Protein AF-A0AAN8J1P3-F1 (afdb_monomer)

Secondary structure (DSSP, 8-state):
-B-TTS-BT----B-TTS-BT--S-GGGGS-EEEEEEEEEPPP--SHHHHHHHHTTT------EEEEEEEEEETTT--B--GGGGTTSPPPPPPEEEPPP--PPP-

Radius of gyration: 19.47 Å; Cα contacts (8 Å, |Δi|>4): 161; chains: 1; bounding box: 53×20×51 Å

pLDDT: mean 82.68, std 10.32, range [50.16, 93.0]

Solvent-accessible surface area (backbone atoms only — not comparable to full-atom values): 6577 Å² total; per-residue (Å²): 103,67,14,62,82,76,37,78,71,43,86,43,43,61,29,81,52,41,36,65,66,45,88,53,78,61,45,84,80,46,54,52,36,78,41,74,72,83,47,59,46,80,59,66,90,46,63,71,50,46,54,56,57,47,76,73,70,56,88,62,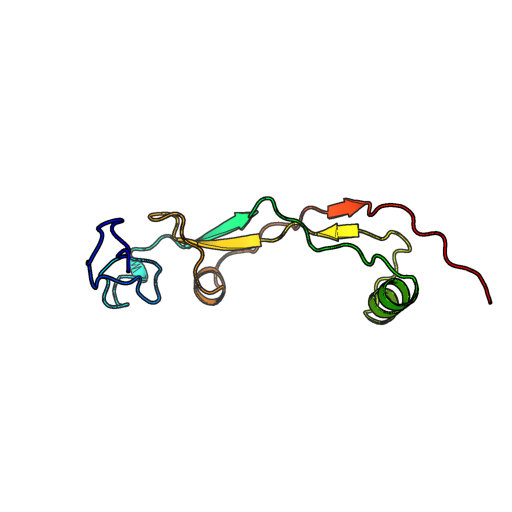92,70,57,61,22,40,45,39,71,42,21,22,22,65,84,69,67,33,76,34,61,55,78,71,28,63,93,48,85,78,72,86,71,53,70,44,80,42,82,89,78,90,63,84,85,128

Structure (mmCIF, N/CA/C/O backbone):
data_AF-A0AAN8J1P3-F1
#
_entry.id   AF-A0AAN8J1P3-F1
#
loop_
_atom_site.group_PDB
_atom_site.id
_atom_site.type_symbol
_atom_site.label_atom_id
_atom_site.label_alt_id
_atom_site.label_comp_id
_atom_site.label_asym_id
_atom_site.label_entity_id
_atom_site.label_seq_id
_atom_site.pdbx_PDB_ins_code
_atom_site.Cartn_x
_atom_site.Cartn_y
_atom_site.Cartn_z
_atom_site.occupancy
_atom_site.B_iso_or_equiv
_atom_site.auth_seq_id
_atom_site.auth_comp_i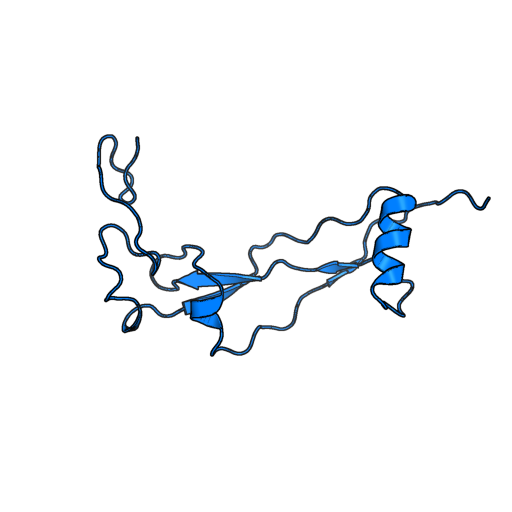d
_atom_site.auth_asym_id
_atom_site.auth_atom_id
_atom_site.pdbx_PDB_model_num
ATOM 1 N N . THR A 1 1 ? 1.161 -3.837 27.337 1.00 73.00 1 THR A N 1
ATOM 2 C CA . THR A 1 1 ? 0.793 -3.753 25.907 1.00 73.00 1 THR A CA 1
ATOM 3 C C . THR A 1 1 ? -0.138 -2.574 25.717 1.00 73.00 1 THR A C 1
ATOM 5 O O . THR A 1 1 ? -0.876 -2.261 26.645 1.00 73.00 1 THR A O 1
ATOM 8 N N . VAL A 1 2 ? -0.068 -1.893 24.576 1.00 87.25 2 VAL A N 1
ATOM 9 C CA . VAL A 1 2 ? -1.029 -0.842 24.197 1.00 87.25 2 VAL A CA 1
ATOM 10 C C . VAL A 1 2 ? -2.122 -1.503 23.360 1.00 87.25 2 VAL A C 1
ATOM 12 O O . VAL A 1 2 ? -1.796 -2.321 22.496 1.00 87.25 2 VAL A O 1
ATOM 15 N N . GLY A 1 3 ? -3.390 -1.231 23.671 1.00 88.44 3 GLY A N 1
ATOM 16 C CA . GLY A 1 3 ? -4.521 -1.728 22.889 1.00 88.44 3 GLY A CA 1
ATOM 17 C C . GLY A 1 3 ? -4.638 -1.020 21.542 1.00 88.44 3 GLY A C 1
ATOM 18 O O . GLY A 1 3 ? -3.985 -0.010 21.289 1.00 88.44 3 GLY A O 1
ATOM 19 N N . CYS A 1 4 ? -5.473 -1.549 20.650 1.00 89.56 4 CYS A N 1
ATOM 20 C CA . CYS A 1 4 ? -5.720 -0.929 19.343 1.00 89.56 4 CYS A CA 1
ATOM 21 C C . CYS A 1 4 ? -6.389 0.460 19.405 1.00 89.56 4 CYS A C 1
ATOM 23 O O . CYS A 1 4 ? -6.467 1.141 18.383 1.00 89.56 4 CYS A O 1
ATOM 25 N N . ASP A 1 5 ? -6.869 0.836 20.587 1.00 88.88 5 ASP A N 1
ATOM 26 C CA . ASP A 1 5 ? -7.485 2.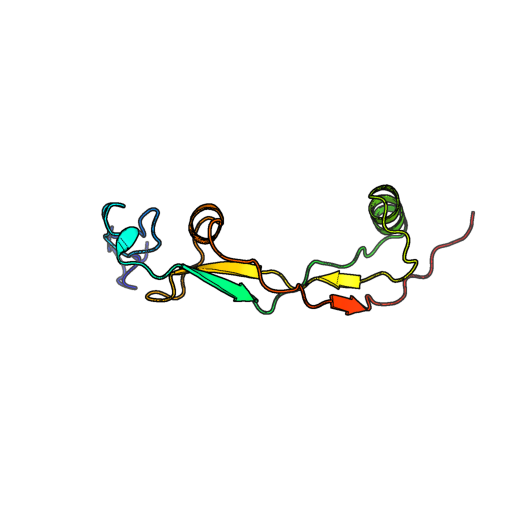099 20.987 1.00 88.88 5 ASP A CA 1
ATOM 27 C C . ASP A 1 5 ? -6.484 3.086 21.617 1.00 88.88 5 ASP A C 1
ATOM 29 O O . ASP A 1 5 ? -6.889 4.073 22.222 1.00 88.88 5 ASP A O 1
ATOM 33 N N . ASP A 1 6 ? -5.181 2.805 21.512 1.00 89.00 6 ASP A N 1
ATOM 34 C CA . ASP A 1 6 ? -4.075 3.596 22.071 1.00 89.00 6 ASP A CA 1
ATOM 35 C C . ASP A 1 6 ? -4.072 3.695 23.614 1.00 89.00 6 ASP A C 1
ATOM 37 O O . ASP A 1 6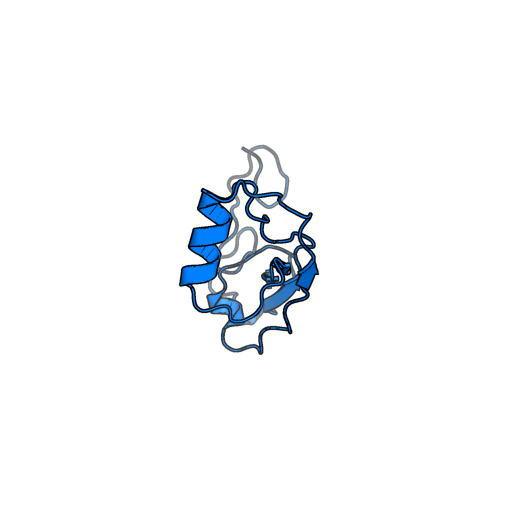 ? -3.300 4.449 24.210 1.00 89.00 6 ASP A O 1
ATOM 41 N N . VAL A 1 7 ? -4.869 2.860 24.292 1.00 93.00 7 VAL A N 1
ATOM 42 C CA . VAL A 1 7 ? -4.932 2.783 25.757 1.00 93.00 7 VAL A CA 1
ATOM 43 C C . VAL A 1 7 ? -3.933 1.754 26.293 1.00 93.00 7 VAL A C 1
ATOM 45 O O . VAL A 1 7 ? -3.920 0.578 25.910 1.00 93.00 7 VAL A O 1
ATOM 48 N N . ILE A 1 8 ? -3.088 2.180 27.234 1.00 92.50 8 ILE A N 1
ATOM 49 C CA . ILE A 1 8 ? -2.125 1.304 27.915 1.00 92.50 8 ILE A CA 1
ATOM 50 C C . ILE A 1 8 ? -2.881 0.313 28.811 1.00 92.50 8 ILE A C 1
ATOM 52 O O . ILE A 1 8 ? -3.679 0.710 29.652 1.00 92.50 8 ILE A O 1
ATOM 56 N N . GLY A 1 9 ? -2.603 -0.985 28.656 1.00 90.81 9 GLY A N 1
ATOM 57 C CA . GLY A 1 9 ? -3.248 -2.051 29.436 1.00 90.81 9 GLY A CA 1
ATOM 58 C C . GLY A 1 9 ? -4.560 -2.568 28.839 1.00 90.81 9 GLY A C 1
ATOM 59 O O . GLY A 1 9 ? -5.105 -3.546 29.345 1.00 90.81 9 GLY A O 1
ATOM 60 N N . SER A 1 10 ? -5.032 -1.974 27.740 1.00 91.00 10 SER A N 1
ATOM 61 C CA . SER A 1 10 ? -6.186 -2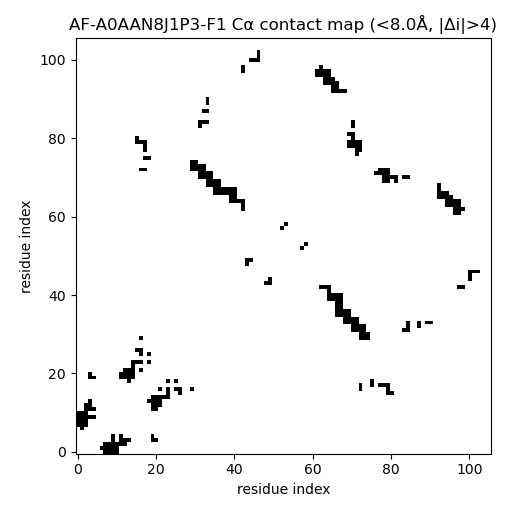.472 26.992 1.00 91.00 10 SER A CA 1
ATOM 62 C C . SER A 1 10 ? -5.869 -3.809 26.306 1.00 91.00 10 SER A C 1
ATOM 64 O O . SER A 1 10 ? -4.770 -4.033 25.784 1.00 91.00 10 SER A O 1
ATOM 66 N N . SER A 1 11 ? -6.844 -4.721 26.329 1.00 90.44 11 SER A N 1
ATOM 67 C CA . SER A 1 11 ? -6.794 -6.021 25.647 1.00 90.44 11 SER A CA 1
ATOM 68 C C . SER A 1 11 ? -7.402 -5.978 24.243 1.00 90.44 11 SER A C 1
ATOM 70 O O . SER A 1 11 ? -7.414 -7.004 23.556 1.00 90.44 11 SER A O 1
ATOM 72 N N . LEU A 1 12 ? -7.892 -4.812 23.804 1.00 90.62 12 LEU A N 1
ATOM 73 C CA . LEU A 1 12 ? -8.510 -4.649 22.496 1.00 90.62 12 LEU A CA 1
ATOM 74 C C . LEU A 1 12 ? -7.483 -4.859 21.380 1.00 90.62 12 LEU A C 1
ATOM 76 O O . LEU A 1 12 ? -6.364 -4.339 21.412 1.00 90.62 12 LEU A O 1
ATOM 80 N N . ARG A 1 13 ? -7.889 -5.626 20.365 1.00 88.94 13 ARG A N 1
ATOM 81 C CA . ARG A 1 13 ? -7.098 -5.920 19.166 1.00 88.94 13 ARG A CA 1
ATOM 82 C C . ARG A 1 13 ? -7.892 -5.594 17.909 1.00 88.94 13 ARG A C 1
ATOM 84 O O . ARG A 1 13 ? -9.121 -5.546 17.938 1.00 88.94 13 ARG A O 1
ATOM 91 N N . PHE A 1 14 ? -7.172 -5.372 16.816 1.00 87.50 14 PHE A N 1
ATOM 92 C CA . PHE A 1 14 ? -7.782 -5.289 15.496 1.00 87.50 14 PHE A CA 1
ATOM 93 C C . PHE A 1 14 ? -8.286 -6.663 15.061 1.00 87.50 14 PHE A C 1
ATOM 95 O O . PHE A 1 14 ? -7.610 -7.672 15.277 1.00 87.50 14 PHE A O 1
ATOM 102 N N . ASP A 1 15 ? -9.458 -6.685 14.440 1.00 88.06 15 ASP A N 1
ATOM 103 C CA . ASP A 1 15 ? -9.998 -7.870 13.788 1.00 88.06 15 ASP A CA 1
ATOM 104 C C . ASP A 1 15 ? -9.464 -8.041 12.354 1.00 88.06 15 ASP A C 1
ATOM 106 O O . ASP A 1 15 ? -8.624 -7.277 11.869 1.00 88.06 15 ASP A O 1
ATOM 110 N N . VAL A 1 16 ? -9.975 -9.056 11.650 1.00 85.75 16 VAL A N 1
ATOM 111 C CA . VAL A 1 16 ? -9.586 -9.373 10.264 1.00 85.75 16 VAL A CA 1
ATOM 112 C C . VAL A 1 16 ? -9.941 -8.276 9.252 1.00 85.75 16 VAL A C 1
ATOM 114 O O . VAL A 1 16 ? -9.385 -8.273 8.155 1.00 85.75 16 VAL A O 1
ATOM 117 N N . CYS A 1 17 ? -10.842 -7.360 9.613 1.00 85.88 17 CYS A N 1
ATOM 118 C CA . CYS A 1 17 ? -11.292 -6.232 8.800 1.00 85.88 17 CYS A CA 1
ATOM 119 C C . CYS A 1 17 ? -10.491 -4.951 9.107 1.00 85.88 17 CYS A C 1
ATOM 121 O O . CYS A 1 17 ? -10.700 -3.917 8.468 1.00 85.88 17 CYS A O 1
ATOM 123 N N . GLY A 1 18 ? -9.580 -4.987 10.088 1.00 85.69 18 GLY A N 1
ATOM 124 C CA . GLY A 1 18 ? -8.823 -3.821 10.539 1.00 85.69 18 GLY A CA 1
ATOM 125 C C . GLY A 1 18 ? -9.623 -2.879 11.444 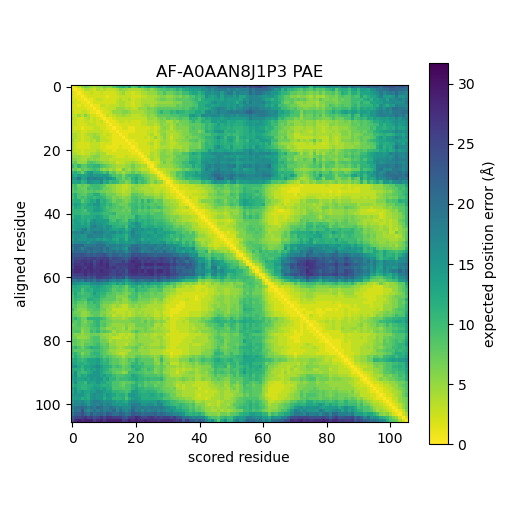1.00 85.69 18 GLY A C 1
ATOM 126 O O . GLY A 1 18 ? -9.302 -1.688 11.505 1.00 85.69 18 GLY A O 1
ATOM 127 N N . VAL A 1 19 ? -10.650 -3.387 12.136 1.00 88.38 19 VAL A N 1
ATOM 128 C CA . VAL A 1 19 ? -11.481 -2.644 13.099 1.00 88.38 19 VAL A CA 1
ATOM 129 C C . VAL A 1 19 ? -11.046 -2.974 14.529 1.00 88.38 19 VAL A C 1
ATOM 131 O O . VAL A 1 19 ? -10.892 -4.139 14.890 1.00 88.38 19 VAL A O 1
ATOM 134 N N . CYS A 1 20 ? -10.823 -1.950 15.357 1.00 89.25 20 CYS A N 1
ATOM 135 C CA . CYS A 1 20 ? -10.425 -2.137 16.755 1.00 89.25 20 CYS A CA 1
ATOM 136 C C . CYS A 1 20 ? -11.606 -2.647 17.593 1.00 89.25 20 CYS A C 1
ATOM 138 O O . CYS A 1 20 ? -12.667 -2.028 17.588 1.00 89.25 20 CYS A O 1
ATOM 140 N N . GLY A 1 21 ? -11.438 -3.778 18.287 1.00 87.69 21 GLY A N 1
ATOM 141 C CA . GLY A 1 21 ? -12.518 -4.411 19.057 1.00 87.69 21 GLY A CA 1
ATOM 142 C C . GLY A 1 21 ? -13.625 -5.025 18.192 1.00 87.69 21 GLY A C 1
ATOM 143 O O . GLY A 1 21 ? -14.684 -5.383 18.709 1.00 87.69 21 GLY A O 1
ATOM 144 N N . GLY A 1 22 ? -13.395 -5.133 16.881 1.00 85.44 22 GLY A N 1
ATOM 145 C CA . GLY A 1 22 ? -14.323 -5.764 15.957 1.00 85.44 22 GLY A CA 1
ATOM 146 C C . GLY A 1 22 ? -14.356 -7.286 16.114 1.00 85.44 22 GLY A C 1
ATOM 147 O O . GLY A 1 22 ? -13.487 -7.900 16.737 1.00 85.44 22 GLY A O 1
ATOM 148 N N . ARG A 1 23 ? -15.399 -7.903 15.558 1.00 85.44 23 ARG A N 1
ATOM 149 C CA . ARG A 1 23 ? -15.626 -9.354 15.595 1.00 85.44 23 ARG A CA 1
ATOM 150 C C . ARG A 1 23 ? -15.392 -10.028 14.235 1.00 85.44 23 ARG A C 1
ATOM 152 O O . ARG A 1 23 ? -15.488 -11.249 14.146 1.00 85.44 23 ARG A O 1
ATOM 159 N N . GLY A 1 24 ? -15.007 -9.270 13.202 1.00 83.19 24 GLY A N 1
ATOM 160 C CA . GLY A 1 24 ? -14.764 -9.773 11.846 1.00 83.19 24 GLY A CA 1
ATOM 161 C C . GLY A 1 24 ? -16.000 -9.839 10.940 1.00 83.19 24 GLY A C 1
ATOM 162 O O . GLY A 1 24 ? -15.870 -10.193 9.773 1.00 83.19 24 GLY A O 1
ATOM 163 N N . ASP A 1 25 ? -17.179 -9.482 11.448 1.00 83.69 25 ASP A N 1
ATOM 164 C CA . ASP A 1 25 ? -18.453 -9.397 10.719 1.00 83.69 25 ASP A CA 1
ATOM 165 C C . ASP A 1 25 ? -18.706 -8.012 10.097 1.00 83.69 25 ASP A C 1
ATOM 167 O O . ASP A 1 25 ? -19.522 -7.869 9.195 1.00 83.69 25 ASP A O 1
ATOM 171 N N . SER A 1 26 ? -17.969 -6.985 10.520 1.00 78.00 26 SER A N 1
ATOM 172 C CA . SER A 1 26 ? -18.097 -5.611 10.018 1.00 78.00 26 SER A CA 1
ATOM 173 C C . SER A 1 26 ? -17.280 -5.330 8.749 1.00 78.00 26 SER A C 1
ATOM 175 O O . SER A 1 26 ? -17.129 -4.177 8.348 1.00 78.00 26 SER A O 1
ATOM 177 N N . CYS A 1 27 ? -16.755 -6.364 8.086 1.00 79.31 27 CYS A N 1
ATOM 178 C CA . CYS A 1 27 ? -16.014 -6.204 6.833 1.00 79.31 27 CYS A CA 1
ATOM 179 C C . CYS A 1 27 ? -16.884 -5.581 5.725 1.00 79.31 27 CYS A C 1
ATOM 181 O O . CYS A 1 27 ? -16.361 -4.826 4.912 1.00 79.31 27 CYS A O 1
ATOM 183 N N . ASP A 1 28 ? -18.197 -5.825 5.721 1.00 76.06 28 ASP A N 1
ATOM 184 C CA . ASP A 1 28 ? -19.109 -5.290 4.698 1.00 76.06 28 ASP A CA 1
ATOM 185 C C . ASP A 1 28 ? -19.316 -3.771 4.806 1.00 76.06 28 ASP A C 1
ATOM 187 O O . ASP A 1 28 ? -19.553 -3.097 3.804 1.00 76.06 28 ASP A O 1
ATOM 191 N N . SER A 1 29 ? -19.195 -3.205 6.011 1.00 70.31 29 SER A N 1
ATOM 192 C CA . SER A 1 29 ? -19.252 -1.753 6.226 1.00 70.31 29 SER A CA 1
ATOM 193 C C . SER A 1 29 ? -17.888 -1.071 6.064 1.00 70.31 29 SER A C 1
ATOM 195 O O . SER A 1 29 ? -17.795 0.162 6.063 1.00 70.31 29 SER A O 1
ATOM 197 N N . ALA A 1 30 ? -16.815 -1.849 5.904 1.00 72.31 30 ALA A N 1
ATOM 198 C CA . ALA A 1 30 ? -15.473 -1.342 5.683 1.00 72.31 30 ALA A CA 1
ATOM 199 C C . ALA A 1 30 ? -15.218 -1.088 4.189 1.00 72.31 30 ALA A C 1
ATOM 201 O O . ALA A 1 30 ? -15.174 -1.993 3.357 1.00 72.31 30 ALA A O 1
ATOM 202 N N . HIS A 1 31 ? -14.983 0.174 3.828 1.00 83.69 31 HIS A N 1
ATOM 203 C CA . HIS A 1 31 ? -14.567 0.525 2.473 1.00 83.69 31 HIS A CA 1
ATOM 204 C C . HIS A 1 31 ? -13.083 0.183 2.277 1.00 83.69 31 HIS A C 1
ATOM 206 O O . HIS A 1 31 ? -12.210 0.970 2.625 1.00 83.69 31 HIS A O 1
ATOM 212 N N . PHE A 1 32 ? -12.763 -0.986 1.721 1.00 90.69 32 PHE A N 1
ATOM 213 C CA . PHE A 1 32 ? -11.372 -1.356 1.423 1.00 90.69 32 PHE A CA 1
ATOM 214 C C . PHE A 1 32 ? -10.878 -0.709 0.133 1.00 90.69 32 PHE A C 1
ATOM 216 O O . PHE A 1 32 ? -11.539 -0.811 -0.897 1.00 90.69 32 PHE A O 1
ATOM 223 N N . VAL A 1 33 ? -9.716 -0.063 0.150 1.00 91.06 33 VAL A N 1
ATOM 224 C CA . VAL A 1 33 ? -9.154 0.606 -1.030 1.00 91.06 33 VAL A CA 1
ATOM 225 C C . VAL A 1 33 ? -7.674 0.297 -1.185 1.00 91.06 33 VAL A C 1
ATOM 227 O O . VAL A 1 33 ? -6.948 0.123 -0.208 1.00 91.06 33 VAL A O 1
ATOM 230 N N . TRP A 1 34 ? -7.212 0.252 -2.431 1.00 92.12 34 TRP A N 1
ATOM 231 C CA . TRP A 1 34 ? -5.786 0.216 -2.724 1.00 92.12 34 TRP A CA 1
ATOM 232 C C . TRP A 1 34 ? -5.173 1.588 -2.454 1.00 92.12 34 TRP A C 1
ATOM 234 O O . TRP A 1 34 ? -5.669 2.599 -2.955 1.00 92.12 34 TRP A O 1
ATOM 244 N N . LYS A 1 35 ? -4.082 1.623 -1.692 1.00 91.88 35 LYS A N 1
ATOM 245 C CA . LYS A 1 35 ? -3.347 2.846 -1.371 1.00 91.88 35 LYS A CA 1
ATOM 246 C C . LYS A 1 35 ? -1.851 2.629 -1.577 1.00 91.88 35 LYS A C 1
ATOM 248 O O . LYS A 1 35 ? -1.307 1.603 -1.179 1.00 91.88 35 LYS A O 1
ATOM 253 N N . GLU A 1 36 ? -1.186 3.600 -2.194 1.00 90.31 36 GLU A N 1
ATOM 254 C CA . GLU A 1 36 ? 0.280 3.640 -2.245 1.00 90.31 36 GLU A CA 1
ATOM 255 C C . GLU A 1 36 ? 0.813 3.894 -0.827 1.00 90.31 36 GLU A C 1
ATOM 257 O O . GLU A 1 36 ? 0.407 4.871 -0.191 1.00 90.31 36 GLU A O 1
ATOM 262 N N . SER A 1 37 ? 1.707 3.037 -0.319 1.00 85.75 37 SER A N 1
ATOM 263 C CA . SER A 1 37 ? 2.290 3.232 1.022 1.00 85.75 37 SER A CA 1
ATOM 264 C C . SER A 1 37 ? 3.306 4.379 1.058 1.00 85.75 37 SER A C 1
ATOM 266 O O . SER A 1 37 ? 3.669 4.854 2.128 1.00 85.75 37 SER A O 1
ATOM 268 N N . GLY A 1 38 ? 3.740 4.855 -0.114 1.00 83.62 38 GLY A N 1
ATOM 269 C CA . GLY A 1 38 ? 4.831 5.819 -0.262 1.00 83.62 38 GLY A CA 1
ATOM 270 C C . GLY A 1 38 ? 6.211 5.159 -0.286 1.00 83.62 38 GLY A C 1
ATOM 271 O O . GLY A 1 38 ? 7.192 5.813 -0.637 1.00 83.62 38 GLY A O 1
ATOM 272 N N . GLU A 1 39 ? 6.278 3.863 0.010 1.00 89.38 39 GLU A N 1
ATOM 273 C CA . GLU A 1 39 ? 7.492 3.061 -0.069 1.00 89.38 39 GLU A CA 1
ATOM 274 C C . GLU A 1 39 ? 7.653 2.464 -1.467 1.00 89.38 39 GLU A C 1
ATOM 276 O O . GLU A 1 39 ? 6.691 2.295 -2.222 1.00 89.38 39 GLU A O 1
ATOM 281 N N . TYR A 1 40 ? 8.895 2.155 -1.819 1.00 89.44 40 TYR A N 1
ATOM 282 C CA . TYR A 1 40 ? 9.252 1.530 -3.084 1.00 89.44 40 TYR A CA 1
ATOM 283 C C . TYR A 1 40 ? 9.982 0.226 -2.791 1.00 89.44 40 TYR A C 1
ATOM 285 O O . TYR A 1 40 ? 10.678 0.120 -1.784 1.00 89.44 40 TYR A O 1
ATOM 293 N N . THR A 1 41 ? 9.832 -0.759 -3.673 1.00 87.56 41 THR A N 1
ATOM 294 C CA . THR A 1 41 ? 10.625 -1.985 -3.608 1.00 87.56 41 THR A CA 1
ATOM 295 C C . THR A 1 41 ? 12.102 -1.633 -3.670 1.00 87.56 41 THR A C 1
ATOM 297 O O . THR A 1 41 ? 12.504 -0.784 -4.473 1.00 87.56 41 THR A O 1
ATOM 300 N N . GLU A 1 42 ? 12.904 -2.306 -2.855 1.00 87.56 42 GLU A N 1
ATOM 301 C CA . GLU A 1 42 ? 14.345 -2.118 -2.881 1.00 87.56 42 GLU A CA 1
ATOM 302 C C . GLU A 1 42 ? 14.895 -2.466 -4.265 1.00 87.56 42 GLU A C 1
ATOM 304 O O . GLU A 1 42 ? 14.450 -3.406 -4.927 1.00 87.56 42 GLU A O 1
ATOM 309 N N . CYS A 1 43 ? 15.838 -1.653 -4.723 1.00 85.81 43 CYS A N 1
ATOM 310 C CA . CYS A 1 43 ? 16.638 -1.996 -5.882 1.00 85.81 43 CYS A CA 1
ATOM 311 C C . CYS A 1 43 ? 17.674 -3.031 -5.450 1.00 85.81 43 CYS A C 1
ATOM 313 O O . CYS A 1 43 ? 18.260 -2.869 -4.380 1.00 85.81 43 CYS A O 1
ATOM 315 N N . ALA A 1 44 ? 17.990 -4.005 -6.309 1.00 83.69 44 ALA A N 1
ATOM 316 C CA . ALA A 1 44 ? 19.212 -4.789 -6.141 1.00 83.69 44 ALA A CA 1
ATOM 317 C C . ALA A 1 44 ? 20.411 -3.867 -5.835 1.00 83.69 44 ALA A C 1
ATOM 319 O O . ALA A 1 44 ? 20.539 -2.777 -6.401 1.00 83.69 44 ALA A O 1
ATOM 320 N N . THR A 1 45 ? 21.297 -4.278 -4.940 1.00 84.00 45 THR A N 1
ATOM 321 C CA . THR A 1 45 ? 22.509 -3.499 -4.621 1.00 84.00 45 THR A CA 1
ATOM 322 C C . THR A 1 45 ? 23.769 -4.213 -5.085 1.00 84.00 45 THR A C 1
ATOM 324 O O . THR A 1 45 ? 24.826 -3.599 -5.209 1.00 84.00 45 THR A O 1
ATOM 327 N N . SER A 1 46 ? 23.637 -5.493 -5.431 1.00 84.06 46 SER A N 1
ATOM 328 C CA . SER A 1 46 ? 24.700 -6.322 -5.975 1.00 84.06 46 SER A CA 1
ATOM 329 C C . SER A 1 46 ? 24.392 -6.798 -7.395 1.00 84.06 46 SER A C 1
ATOM 331 O O . SER A 1 46 ? 23.243 -6.942 -7.817 1.00 84.06 46 SER A O 1
ATOM 333 N N . CYS A 1 47 ? 25.450 -7.093 -8.143 1.00 80.75 47 CYS A N 1
ATOM 334 C CA . CYS A 1 47 ? 25.350 -7.632 -9.500 1.00 80.75 47 CYS A CA 1
ATOM 335 C C . CYS A 1 47 ? 24.747 -9.038 -9.539 1.00 80.75 47 CYS A C 1
ATOM 337 O O . CYS A 1 47 ? 24.098 -9.406 -10.513 1.00 80.75 47 CYS A O 1
ATOM 339 N N . THR A 1 48 ? 24.925 -9.805 -8.464 1.00 82.00 48 THR A N 1
ATOM 340 C CA . THR A 1 48 ? 24.297 -11.115 -8.269 1.00 82.00 48 THR A CA 1
ATOM 341 C C . THR A 1 48 ? 22.780 -11.000 -8.142 1.00 82.00 48 THR A C 1
ATOM 343 O O . THR A 1 48 ? 22.060 -11.737 -8.809 1.00 82.00 48 THR A O 1
ATOM 346 N N . GLU A 1 49 ? 22.286 -10.035 -7.361 1.00 80.19 49 GLU A N 1
ATOM 347 C CA . GLU A 1 49 ? 20.847 -9.764 -7.230 1.00 80.19 49 GLU A CA 1
ATOM 348 C C . GLU A 1 49 ? 20.266 -9.196 -8.530 1.00 80.19 49 GLU A C 1
ATOM 350 O O . GLU A 1 49 ? 19.209 -9.631 -8.984 1.00 80.19 49 GLU A O 1
ATOM 355 N N . ALA A 1 50 ? 20.987 -8.279 -9.186 1.00 75.00 50 ALA A N 1
ATOM 356 C CA . ALA A 1 50 ? 20.559 -7.706 -10.461 1.00 75.00 50 ALA A CA 1
ATOM 357 C C . ALA A 1 50 ? 20.422 -8.776 -11.565 1.00 75.00 50 ALA A C 1
ATOM 359 O O . ALA A 1 50 ? 19.488 -8.723 -12.364 1.00 75.00 50 ALA A O 1
ATOM 360 N N . ALA A 1 51 ? 21.300 -9.785 -11.585 1.00 72.00 51 ALA A N 1
ATOM 361 C CA . ALA A 1 51 ? 21.196 -10.917 -12.506 1.00 72.00 51 ALA A CA 1
ATOM 362 C C . ALA A 1 51 ? 19.989 -11.828 -12.201 1.00 72.00 51 ALA A C 1
ATOM 364 O O . ALA A 1 51 ? 19.408 -12.422 -13.110 1.00 72.00 51 ALA A O 1
ATOM 365 N N . GLN A 1 52 ? 19.575 -11.933 -10.936 1.00 69.81 52 GLN A N 1
ATOM 366 C CA . GLN A 1 52 ? 18.397 -12.708 -10.541 1.00 69.81 52 GLN A CA 1
ATOM 367 C C . GLN A 1 52 ? 17.088 -12.022 -10.966 1.00 69.81 52 GLN A C 1
ATOM 369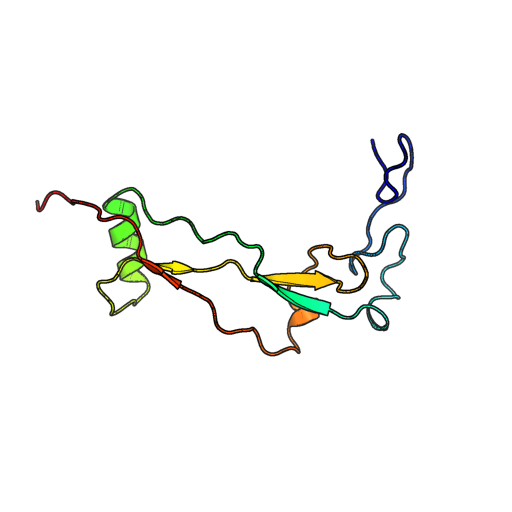 O O . GLN A 1 52 ? 16.149 -12.697 -11.394 1.00 69.81 52 GLN A O 1
ATOM 374 N N . GLU A 1 53 ? 17.042 -10.687 -10.934 1.00 62.78 53 GLU A N 1
ATOM 375 C CA . GLU A 1 53 ? 15.907 -9.912 -11.454 1.00 62.78 53 GLU A CA 1
ATOM 376 C C . GLU A 1 53 ? 15.725 -10.078 -12.977 1.00 62.78 53 GLU A C 1
ATOM 378 O O . GLU A 1 53 ? 14.589 -10.090 -13.459 1.00 62.78 53 GLU A O 1
ATOM 383 N N . PHE A 1 54 ? 16.816 -10.274 -13.731 1.00 56.88 54 PHE A N 1
ATOM 384 C CA . PHE A 1 54 ? 16.789 -10.486 -15.186 1.00 56.88 54 PHE A CA 1
ATOM 385 C C . PHE A 1 54 ? 16.160 -11.837 -15.580 1.00 56.88 54 PHE A C 1
ATOM 387 O O . PHE A 1 54 ? 15.381 -11.917 -16.530 1.00 56.88 54 PHE A O 1
ATOM 394 N N . HIS A 1 55 ? 16.398 -12.897 -14.796 1.00 54.12 55 HIS A N 1
ATOM 395 C CA . HIS A 1 55 ? 15.811 -14.226 -15.033 1.00 54.12 55 HIS A CA 1
ATOM 396 C C . HIS A 1 55 ? 14.287 -14.287 -14.842 1.00 54.12 55 HIS A C 1
ATOM 398 O O . HIS A 1 55 ? 13.659 -15.261 -15.251 1.00 54.12 55 HIS A O 1
ATOM 404 N N . SER A 1 56 ? 13.673 -13.246 -14.271 1.00 59.09 56 SER A N 1
ATOM 405 C CA . SER A 1 56 ? 12.212 -13.138 -14.151 1.00 59.09 56 SER A CA 1
ATOM 406 C C . SER A 1 56 ? 11.528 -12.604 -15.424 1.00 59.09 56 SER A C 1
ATOM 408 O O . SER A 1 56 ? 10.343 -12.279 -15.388 1.00 59.09 56 SER A O 1
ATOM 410 N N . GLY A 1 57 ? 12.249 -12.502 -16.551 1.00 50.16 57 GLY A N 1
ATOM 411 C CA . GLY A 1 57 ? 11.674 -12.174 -17.861 1.00 50.16 57 GLY A CA 1
ATOM 412 C C . GLY A 1 57 ? 11.420 -10.682 -18.106 1.00 50.16 57 GLY A C 1
ATOM 413 O O . GLY A 1 57 ? 10.591 -10.338 -18.948 1.00 50.16 57 GLY A O 1
ATOM 414 N N . LYS A 1 58 ? 12.108 -9.779 -17.391 1.00 53.62 58 LYS A N 1
ATOM 415 C CA . LYS A 1 58 ? 12.107 -8.347 -17.735 1.00 53.62 58 LYS A CA 1
ATOM 416 C C . LYS A 1 58 ? 13.012 -8.123 -18.949 1.00 53.62 58 LYS A C 1
ATOM 418 O O . LYS A 1 58 ? 14.222 -8.274 -18.856 1.00 53.62 58 LYS A O 1
ATOM 423 N N . VAL A 1 59 ? 12.398 -7.763 -20.074 1.00 50.34 59 VAL A N 1
ATOM 424 C CA . VAL A 1 59 ? 13.073 -7.433 -21.345 1.00 50.34 59 VAL A CA 1
ATOM 425 C C . VAL A 1 59 ? 13.757 -6.057 -21.287 1.00 50.34 59 VAL A C 1
ATOM 427 O O . VAL A 1 59 ? 14.641 -5.768 -22.089 1.00 50.34 59 VAL A O 1
ATOM 430 N N . ASP A 1 60 ? 13.393 -5.221 -20.313 1.00 54.41 60 ASP A N 1
ATOM 431 C CA . ASP A 1 60 ? 13.959 -3.887 -20.149 1.00 54.41 60 ASP A CA 1
ATOM 432 C C . ASP A 1 60 ? 15.267 -3.929 -19.347 1.00 54.41 60 ASP A C 1
ATOM 434 O O . ASP A 1 60 ? 15.305 -4.388 -18.205 1.00 54.41 60 ASP A O 1
ATOM 438 N N . ASN A 1 61 ? 16.332 -3.381 -19.936 1.00 58.56 61 ASN A N 1
ATOM 439 C CA . ASN A 1 61 ? 17.631 -3.156 -19.285 1.00 58.56 61 ASN A CA 1
ATOM 440 C C . ASN A 1 61 ? 17.558 -2.111 -18.146 1.00 58.56 61 ASN A C 1
ATOM 442 O O . ASN A 1 61 ? 18.532 -1.902 -17.419 1.00 58.56 61 ASN A O 1
ATOM 446 N N . ASP A 1 62 ? 16.407 -1.452 -17.987 1.00 69.56 62 ASP A N 1
ATOM 447 C CA . ASP A 1 62 ? 16.169 -0.418 -16.990 1.00 69.56 62 ASP A CA 1
ATOM 448 C C . ASP A 1 62 ? 15.792 -1.037 -15.641 1.00 69.56 62 ASP A C 1
ATOM 450 O O . ASP A 1 62 ? 14.684 -1.530 -15.399 1.00 69.56 62 ASP A O 1
ATOM 454 N N . ARG A 1 63 ? 16.744 -0.974 -14.711 1.00 78.25 63 ARG A N 1
ATOM 455 C CA . ARG A 1 63 ? 16.522 -1.329 -13.310 1.00 78.25 63 ARG A CA 1
ATOM 456 C C . ARG A 1 63 ? 15.587 -0.293 -12.695 1.00 78.25 63 ARG A C 1
ATOM 458 O O . ARG A 1 63 ? 15.932 0.885 -12.627 1.00 78.25 63 ARG A O 1
ATOM 465 N N . VAL A 1 64 ? 14.410 -0.723 -12.244 1.00 84.44 64 VAL A N 1
ATOM 466 C CA . VAL A 1 64 ? 13.379 0.165 -11.685 1.00 84.44 64 VAL A CA 1
ATOM 467 C C . VAL A 1 64 ? 12.837 -0.348 -10.356 1.00 84.44 64 VAL A C 1
ATOM 469 O O . VAL A 1 64 ? 12.506 -1.530 -10.227 1.00 84.44 64 VAL A O 1
ATOM 472 N N . SER A 1 65 ? 12.679 0.561 -9.395 1.00 86.25 65 SER A N 1
ATOM 473 C CA . SER A 1 65 ? 11.928 0.329 -8.164 1.00 86.25 65 SER A CA 1
ATOM 474 C C . SER A 1 65 ? 10.442 0.588 -8.404 1.00 86.25 65 SER A C 1
ATOM 476 O O . SER A 1 65 ? 10.062 1.483 -9.164 1.00 86.25 65 SER A O 1
ATOM 478 N N . ARG A 1 66 ? 9.575 -0.214 -7.785 1.00 88.19 66 ARG A N 1
ATOM 479 C CA . ARG A 1 66 ? 8.114 -0.141 -7.938 1.00 88.19 66 ARG A CA 1
ATOM 480 C C . ARG A 1 66 ? 7.492 0.370 -6.646 1.00 88.19 66 ARG A C 1
ATOM 482 O O . ARG A 1 66 ? 7.887 -0.071 -5.575 1.00 88.19 66 ARG A O 1
ATOM 489 N N . ALA A 1 67 ? 6.519 1.269 -6.736 1.00 89.88 67 ALA A N 1
ATOM 490 C CA . ALA A 1 67 ? 5.762 1.719 -5.574 1.00 89.88 67 ALA A CA 1
ATOM 491 C C . ALA A 1 67 ? 5.011 0.541 -4.941 1.00 89.88 67 ALA A C 1
ATOM 493 O O . ALA A 1 67 ? 4.370 -0.249 -5.640 1.00 89.88 67 ALA A O 1
ATOM 494 N N . ILE A 1 68 ? 5.080 0.440 -3.618 1.00 89.88 68 ILE A N 1
ATOM 495 C CA . ILE A 1 68 ? 4.353 -0.559 -2.847 1.00 89.88 68 ILE A CA 1
ATOM 496 C C . ILE A 1 68 ? 2.907 -0.080 -2.708 1.00 89.88 68 ILE A C 1
ATOM 498 O O . ILE A 1 68 ? 2.627 1.034 -2.256 1.00 89.88 68 ILE A O 1
ATOM 502 N N . VAL A 1 69 ? 1.977 -0.933 -3.130 1.00 91.56 69 VAL A N 1
ATOM 503 C CA . VAL A 1 69 ? 0.539 -0.688 -3.017 1.00 91.56 69 VAL A CA 1
ATOM 504 C C . VAL A 1 69 ? -0.030 -1.702 -2.047 1.00 91.56 69 VAL A C 1
ATOM 506 O O . VAL A 1 69 ? 0.130 -2.904 -2.241 1.00 91.56 69 VAL A O 1
ATOM 509 N N . VAL A 1 70 ? -0.702 -1.206 -1.016 1.00 92.56 70 VAL A N 1
ATOM 510 C CA . VAL A 1 70 ? -1.297 -2.007 0.052 1.00 92.56 70 VAL A CA 1
ATOM 511 C C . VAL A 1 70 ? -2.811 -1.844 0.052 1.00 92.56 70 VAL A C 1
ATOM 513 O O . VAL A 1 70 ? -3.344 -0.801 -0.338 1.00 92.56 70 VAL A O 1
ATOM 516 N N . CYS A 1 71 ? -3.517 -2.886 0.479 1.00 92.31 71 CYS A N 1
ATOM 517 C CA . CYS A 1 71 ? -4.945 -2.794 0.744 1.00 92.31 71 CYS A CA 1
ATOM 518 C C . CYS A 1 71 ? -5.144 -2.161 2.119 1.00 92.31 71 CYS A C 1
ATOM 520 O O . CYS A 1 71 ? -4.558 -2.619 3.101 1.00 92.31 71 CYS A O 1
ATOM 522 N N . VAL A 1 72 ? -5.951 -1.107 2.198 1.00 92.31 72 VAL A N 1
ATOM 523 C CA . VAL A 1 72 ? -6.253 -0.433 3.461 1.00 92.31 72 VAL A CA 1
ATOM 524 C C . VAL A 1 72 ? -7.749 -0.366 3.698 1.00 92.31 72 VAL A C 1
ATOM 526 O O . VAL A 1 72 ? -8.537 -0.226 2.764 1.00 92.31 72 VAL A O 1
ATOM 529 N N . ASN A 1 73 ? -8.145 -0.416 4.963 1.00 90.38 73 ASN A N 1
ATOM 530 C CA . ASN A 1 73 ? -9.485 -0.025 5.368 1.00 90.38 73 ASN A CA 1
ATOM 531 C C . ASN A 1 73 ? -9.570 1.510 5.311 1.00 90.38 73 ASN A C 1
ATOM 533 O O . ASN A 1 73 ? -8.856 2.189 6.043 1.00 90.38 73 ASN A O 1
ATOM 537 N N . ALA A 1 74 ? -10.407 2.075 4.440 1.00 87.38 74 ALA A N 1
ATOM 538 C CA . ALA A 1 74 ? -10.528 3.525 4.271 1.00 87.38 74 ALA A CA 1
ATOM 539 C C . ALA A 1 74 ? -11.081 4.230 5.518 1.00 87.38 74 ALA A C 1
ATOM 541 O O . ALA A 1 74 ? -10.797 5.409 5.712 1.00 87.38 74 ALA A O 1
ATOM 542 N N . ASN A 1 75 ? -11.821 3.517 6.373 1.00 85.62 75 ASN A N 1
ATOM 543 C CA . ASN A 1 75 ? -12.394 4.081 7.592 1.00 85.62 75 ASN A CA 1
ATOM 544 C C . ASN A 1 75 ? -11.333 4.221 8.693 1.00 85.62 75 ASN A C 1
ATOM 546 O O . ASN A 1 75 ? -11.340 5.200 9.432 1.00 85.62 75 ASN A O 1
ATOM 550 N N . THR A 1 76 ? -10.416 3.253 8.811 1.00 84.69 76 THR A N 1
ATOM 551 C CA . THR A 1 76 ? -9.396 3.231 9.881 1.00 84.69 76 THR A CA 1
ATOM 552 C C . THR A 1 76 ? -7.986 3.580 9.401 1.00 84.69 76 THR A C 1
ATOM 554 O O . THR A 1 76 ? -7.089 3.783 10.214 1.00 84.69 76 THR A O 1
ATOM 557 N N . GLY A 1 77 ? -7.752 3.617 8.088 1.00 87.25 77 GLY A N 1
ATOM 558 C CA . GLY A 1 77 ? -6.439 3.807 7.467 1.00 87.25 77 GLY A CA 1
ATOM 559 C C . GLY A 1 77 ? -5.473 2.627 7.632 1.00 87.25 77 GLY A C 1
ATOM 560 O O . GLY A 1 77 ? -4.328 2.718 7.188 1.00 87.25 77 GLY A O 1
ATOM 561 N N . ARG A 1 78 ? -5.901 1.528 8.265 1.00 86.62 78 ARG A N 1
ATOM 562 C CA . ARG A 1 78 ? -5.052 0.369 8.576 1.00 86.62 78 ARG A CA 1
ATOM 563 C C . ARG A 1 78 ? -4.833 -0.498 7.347 1.00 86.62 78 ARG A C 1
ATOM 565 O O . ARG A 1 78 ? -5.761 -0.712 6.570 1.00 86.62 78 ARG A O 1
ATOM 572 N N . VAL A 1 79 ? -3.626 -1.046 7.220 1.00 91.12 79 VAL A N 1
ATOM 573 C CA . VAL A 1 79 ? -3.322 -2.080 6.226 1.00 91.12 79 VAL A CA 1
ATOM 574 C C . VAL A 1 79 ? -4.051 -3.362 6.605 1.00 91.12 79 VAL A C 1
ATOM 576 O O . VAL A 1 79 ? -3.980 -3.815 7.746 1.00 91.12 79 VAL A O 1
ATOM 579 N N . VAL A 1 80 ? -4.754 -3.933 5.639 1.00 90.62 80 VAL A N 1
ATOM 580 C CA . VAL A 1 80 ? -5.524 -5.165 5.782 1.00 90.62 80 VAL A CA 1
ATOM 581 C C . VAL A 1 80 ? -5.105 -6.164 4.698 1.00 90.62 80 VAL A C 1
ATOM 583 O O . VAL A 1 80 ? -4.430 -5.784 3.736 1.00 90.62 80 VAL A O 1
ATOM 586 N N . PRO A 1 81 ? -5.471 -7.452 4.820 1.00 89.69 81 PRO A N 1
ATOM 587 C CA . PRO A 1 81 ? -5.124 -8.452 3.817 1.00 89.69 81 PRO A CA 1
ATOM 588 C C . PRO A 1 81 ? -5.591 -8.072 2.406 1.00 89.69 81 PRO A C 1
ATOM 590 O O . PRO A 1 81 ? -6.739 -7.673 2.213 1.00 89.69 81 PRO A O 1
ATOM 593 N N . GLU A 1 82 ? -4.731 -8.282 1.405 1.00 90.00 82 GLU A N 1
ATOM 594 C CA . GLU A 1 82 ? -5.007 -7.922 0.004 1.00 90.00 82 GLU A CA 1
ATOM 595 C C . GLU A 1 82 ? -6.305 -8.523 -0.550 1.00 90.00 82 GLU A C 1
ATOM 597 O O . GLU A 1 82 ? -6.957 -7.901 -1.388 1.00 90.00 82 GLU A O 1
ATOM 602 N N . ARG A 1 83 ? -6.714 -9.698 -0.050 1.00 87.81 83 ARG A N 1
ATOM 603 C CA . ARG A 1 83 ? -7.968 -10.369 -0.433 1.00 87.81 83 ARG A CA 1
ATOM 604 C C . ARG A 1 83 ? -9.205 -9.478 -0.281 1.00 87.81 83 ARG A C 1
ATOM 606 O O . ARG A 1 83 ? -10.158 -9.656 -1.020 1.00 87.81 83 ARG A O 1
ATOM 613 N N . LEU A 1 84 ? -9.179 -8.508 0.636 1.00 87.81 84 LEU A N 1
ATOM 614 C CA . LEU A 1 84 ? -10.287 -7.576 0.869 1.00 87.81 84 LEU A CA 1
ATOM 615 C C . LEU A 1 84 ? -10.377 -6.472 -0.199 1.00 87.81 84 LEU A C 1
ATOM 617 O O . LEU A 1 84 ? -11.420 -5.847 -0.359 1.00 87.81 84 LEU A O 1
ATOM 621 N N . CYS A 1 85 ? -9.301 -6.248 -0.957 1.00 90.25 85 CYS A N 1
ATOM 622 C CA . CYS A 1 85 ? -9.281 -5.356 -2.115 1.00 90.25 85 CYS A CA 1
ATOM 623 C C . CYS A 1 85 ? -9.266 -6.119 -3.452 1.00 90.25 85 CYS A C 1
ATOM 625 O O . CYS A 1 85 ? -9.149 -5.477 -4.496 1.00 90.25 85 CYS A O 1
ATOM 627 N N . ALA A 1 86 ? -9.361 -7.455 -3.449 1.00 87.12 86 ALA A N 1
ATOM 628 C CA . ALA A 1 86 ? -9.214 -8.279 -4.653 1.00 87.12 86 ALA A CA 1
ATOM 629 C C . ALA A 1 86 ? -10.268 -7.971 -5.731 1.00 87.12 86 ALA A C 1
ATOM 631 O O . ALA A 1 86 ? -9.945 -7.983 -6.916 1.00 87.12 86 ALA A O 1
ATOM 632 N N . ASP A 1 87 ? -11.483 -7.599 -5.321 1.00 86.12 87 ASP A N 1
ATOM 633 C CA . ASP A 1 87 ? -12.568 -7.219 -6.236 1.00 86.12 87 ASP A CA 1
ATOM 634 C C . ASP A 1 87 ? -12.376 -5.823 -6.857 1.00 86.12 87 ASP A C 1
ATOM 636 O O . ASP A 1 87 ? -13.086 -5.429 -7.784 1.00 86.12 87 ASP A O 1
ATOM 640 N N . ARG A 1 88 ? -11.414 -5.037 -6.356 1.00 84.50 88 ARG A N 1
ATOM 641 C CA . ARG A 1 88 ? -11.120 -3.688 -6.847 1.00 84.50 88 ARG A CA 1
ATOM 642 C C . ARG A 1 88 ? -9.943 -3.699 -7.805 1.00 84.50 88 ARG A C 1
ATOM 644 O O . ARG A 1 88 ? -8.903 -4.303 -7.548 1.00 84.50 88 ARG A O 1
ATOM 651 N N . LYS A 1 89 ? -10.064 -2.910 -8.876 1.00 86.94 89 LYS A N 1
ATOM 652 C CA . LYS A 1 89 ? -8.976 -2.699 -9.834 1.00 86.94 89 LYS A CA 1
ATOM 653 C C . LYS A 1 89 ? -7.747 -2.141 -9.111 1.00 86.94 89 LYS A C 1
ATOM 655 O O . LYS A 1 89 ? -7.796 -1.039 -8.561 1.00 86.94 89 LYS A O 1
ATOM 660 N N . ARG A 1 90 ? -6.647 -2.900 -9.129 1.00 86.75 90 ARG A N 1
ATOM 661 C CA . ARG A 1 90 ? -5.361 -2.452 -8.586 1.00 86.75 90 ARG A CA 1
ATOM 662 C C . ARG A 1 90 ? -4.882 -1.230 -9.391 1.00 86.75 90 ARG A C 1
ATOM 664 O O . ARG A 1 90 ? -4.916 -1.280 -10.625 1.00 86.75 90 ARG A O 1
ATOM 671 N N . PRO A 1 91 ? -4.483 -0.128 -8.733 1.00 86.19 91 PRO A N 1
ATOM 672 C CA . PRO A 1 91 ? -3.997 1.058 -9.421 1.00 86.19 91 PRO A CA 1
ATOM 673 C C . PRO A 1 91 ? -2.693 0.755 -10.174 1.00 86.19 91 PRO A C 1
ATOM 675 O O . PRO A 1 91 ? -1.971 -0.180 -9.809 1.00 86.19 91 PRO A O 1
ATOM 678 N N . PRO A 1 92 ? -2.381 1.531 -11.226 1.00 85.06 92 PRO A N 1
ATOM 679 C CA . PRO A 1 92 ? -1.121 1.387 -11.938 1.00 85.06 92 PRO A CA 1
ATOM 680 C C . PRO A 1 92 ? 0.049 1.632 -10.981 1.00 85.06 92 PRO A C 1
ATOM 682 O O . PRO A 1 92 ? 0.063 2.611 -10.236 1.00 85.06 92 PRO A O 1
ATOM 685 N N . LEU A 1 93 ? 1.031 0.731 -11.005 1.00 84.81 93 LEU A N 1
ATOM 686 C CA . LEU A 1 93 ? 2.229 0.853 -10.183 1.00 84.81 93 LEU A CA 1
ATOM 687 C C . LEU A 1 93 ? 3.104 1.981 -10.728 1.00 84.81 93 LEU A C 1
ATOM 689 O O . LEU A 1 93 ? 3.510 1.952 -11.889 1.00 84.81 93 LEU A O 1
ATOM 693 N N . LYS A 1 94 ? 3.436 2.952 -9.878 1.00 88.88 94 LYS A N 1
ATOM 694 C CA . LYS A 1 94 ? 4.469 3.939 -10.197 1.00 88.88 94 LYS A CA 1
ATOM 695 C C . LYS A 1 94 ? 5.839 3.280 -10.130 1.00 88.88 94 LYS A C 1
ATOM 697 O O . LYS A 1 94 ? 6.115 2.510 -9.212 1.00 88.88 94 LYS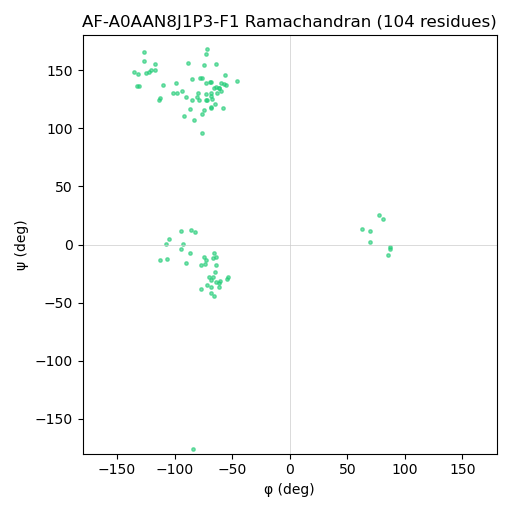 A O 1
ATOM 702 N N . THR A 1 95 ? 6.707 3.611 -11.075 1.00 88.69 95 THR A N 1
ATOM 703 C CA . THR A 1 95 ? 8.088 3.125 -11.114 1.00 88.69 95 THR A CA 1
ATOM 704 C C . THR A 1 95 ? 9.071 4.279 -11.078 1.00 88.69 95 THR A C 1
ATOM 706 O O . THR A 1 95 ? 8.770 5.372 -11.559 1.00 88.69 95 THR A O 1
ATOM 709 N N . LYS A 1 96 ? 10.253 4.041 -10.514 1.00 88.44 96 LYS A N 1
ATOM 710 C CA . LYS A 1 96 ? 11.369 4.989 -10.524 1.00 88.44 96 LYS A CA 1
ATOM 711 C C . LYS A 1 96 ? 12.652 4.280 -10.952 1.00 88.44 96 LYS A C 1
ATOM 713 O O . LYS A 1 96 ? 12.805 3.102 -10.634 1.00 88.44 96 LYS A O 1
ATOM 718 N N . PRO A 1 97 ? 13.565 4.966 -11.656 1.00 86.94 97 PRO A N 1
ATOM 719 C CA . PRO A 1 97 ? 14.848 4.384 -12.020 1.00 86.94 97 PRO A CA 1
ATOM 720 C C . PRO A 1 97 ? 15.667 4.083 -10.763 1.00 86.94 97 PRO A C 1
ATOM 722 O O . PRO A 1 97 ? 15.732 4.890 -9.833 1.00 86.94 97 PRO A O 1
ATOM 725 N N . CYS A 1 98 ? 16.276 2.904 -10.738 1.00 86.06 98 CYS A N 1
ATOM 726 C CA . CYS A 1 98 ? 17.230 2.523 -9.712 1.00 86.06 98 CYS A CA 1
ATOM 727 C C . CYS A 1 98 ? 18.572 3.232 -9.932 1.00 86.06 98 CYS A C 1
ATOM 729 O O . CYS A 1 98 ? 18.925 3.552 -11.070 1.00 86.06 98 CYS A O 1
ATOM 731 N N . PRO A 1 99 ? 19.363 3.427 -8.864 1.00 84.56 99 PRO A N 1
ATOM 732 C CA . PRO A 1 99 ? 20.731 3.906 -8.991 1.00 84.56 99 PRO A CA 1
ATOM 733 C C . PRO A 1 99 ? 21.568 3.005 -9.915 1.00 84.56 99 PRO A C 1
ATOM 735 O O . PRO A 1 99 ? 21.374 1.778 -9.920 1.00 84.56 99 PRO A O 1
ATOM 738 N N . PRO A 1 100 ? 22.514 3.586 -10.676 1.00 79.94 100 PRO A N 1
ATOM 739 C CA . PRO A 1 100 ? 23.388 2.813 -11.543 1.00 79.94 100 PRO A CA 1
ATOM 740 C C . PRO A 1 100 ? 24.227 1.842 -10.705 1.00 79.94 100 PRO A C 1
A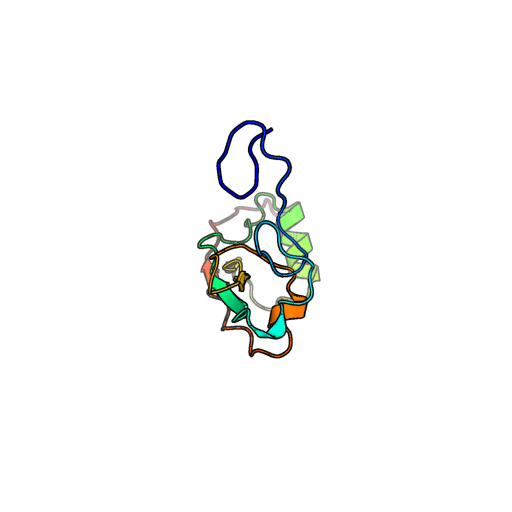TOM 742 O O . PRO A 1 100 ? 24.784 2.215 -9.674 1.00 79.94 100 PRO A O 1
ATOM 745 N N . LEU A 1 101 ? 24.325 0.595 -11.164 1.00 80.94 101 LEU A N 1
ATOM 746 C CA . LEU A 1 101 ? 25.261 -0.391 -10.626 1.00 80.94 101 LEU A CA 1
ATOM 747 C C . LEU A 1 101 ? 26.301 -0.700 -11.690 1.00 80.94 101 LEU A C 1
ATOM 749 O O . LEU A 1 101 ? 25.956 -1.075 -12.809 1.00 80.94 101 LEU A O 1
ATOM 753 N N . ILE A 1 102 ? 27.571 -0.551 -11.325 1.00 80.00 102 ILE A N 1
ATOM 754 C CA . ILE A 1 102 ? 28.693 -0.931 -12.176 1.00 80.00 102 ILE A CA 1
ATOM 755 C C . ILE A 1 102 ? 29.057 -2.362 -11.812 1.00 80.00 102 ILE A C 1
ATOM 757 O O . ILE A 1 102 ? 29.561 -2.624 -10.720 1.00 80.00 102 ILE A O 1
ATOM 761 N N . CYS A 1 103 ? 28.783 -3.283 -12.728 1.00 80.12 103 CYS A N 1
ATOM 762 C CA . CYS A 1 103 ? 29.117 -4.684 -12.553 1.00 80.12 103 CYS A CA 1
ATOM 763 C C . CYS A 1 103 ? 30.424 -5.015 -13.266 1.00 80.12 103 CYS A C 1
ATOM 765 O O . CYS A 1 103 ? 30.568 -4.664 -14.438 1.00 80.12 103 CYS A O 1
ATOM 767 N N . PRO A 1 104 ? 31.379 -5.682 -12.594 1.00 78.44 104 PRO A N 1
ATOM 768 C CA . PRO A 1 104 ? 32.580 -6.143 -13.263 1.00 78.44 104 PRO A CA 1
ATOM 769 C C . PRO A 1 104 ? 32.187 -7.190 -14.308 1.00 78.44 104 PRO A C 1
ATOM 771 O O . PRO A 1 104 ? 31.584 -8.213 -13.983 1.00 78.44 104 PRO A O 1
ATOM 774 N N . SER A 1 105 ? 32.517 -6.925 -15.568 1.00 65.62 105 SER A N 1
ATOM 775 C CA . SER A 1 105 ? 32.474 -7.931 -16.625 1.00 65.62 105 SER A CA 1
ATOM 776 C C . SER A 1 105 ? 33.570 -8.955 -16.345 1.00 65.62 105 SER A C 1
ATOM 778 O O . SER A 1 105 ? 34.744 -8.581 -16.286 1.00 65.62 105 SER A O 1
ATOM 780 N N . ARG A 1 106 ? 33.194 -10.216 -16.131 1.00 58.19 106 ARG A N 1
ATOM 781 C CA . ARG A 1 106 ? 34.150 -11.325 -16.104 1.00 58.19 106 ARG A CA 1
ATOM 782 C C . ARG A 1 106 ? 34.438 -11.809 -17.516 1.00 58.19 106 ARG A C 1
ATOM 784 O O . ARG A 1 106 ? 33.480 -11.823 -18.318 1.00 58.19 106 ARG A O 1
#

Nearest PDB structures (foldseek):
  8oxr-assembly1_A  TM=5.532E-01  e=1.375E-01  Homo sapiens

Organism: Trichostrongylus colubriformis (NCBI:txid6319)

Foldseek 3Di:
DQAPVRHPPDPWHQDLCRDTNDPNPCVVVFDKDKDFPVDWDDFDPDPVVVVVVVVVPPPDPFGKIKTDIFIARPVNRDGHDCVSCPVPDHDDIDIDTDDDDDDDDD

Sequence (106 aa):
TVGCDDVIGSSLRFDVCGVCGGRGDSCDSAHFVWKESGEYTECATSCTEAAQEFHSGKVDNDRVSRAIVVCVNANTGRVVPERLCADRKRPPLKTKPCPPLICPSR

Mean predicted aligned error: 9.01 Å